Protein AF-A0A9E0EYD9-F1 (afdb_monomer)

pLDDT: mean 94.57, std 3.94, range [84.38, 98.56]

Sequence (38 aa):
MKIAVPTRHGHVDEHFGHCEFYTVYTIENGKVTAKETL

Mean predicted aligned error: 2.55 Å

Foldseek 3Di:
DKDWFQDDPRHGDPDPVDGPWTWIFDDDPNDTDDTDID

Structure (mmCIF, N/CA/C/O backbone):
data_AF-A0A9E0EYD9-F1
#
_entry.id   AF-A0A9E0EYD9-F1
#
loop_
_atom_site.group_PDB
_atom_site.id
_atom_site.type_symbol
_atom_site.label_atom_id
_atom_site.label_alt_id
_atom_site.label_comp_id
_atom_site.label_asym_id
_atom_site.label_entity_id
_atom_site.label_seq_id
_atom_site.pdbx_PDB_ins_code
_atom_site.Cartn_x
_atom_site.Cartn_y
_atom_site.Cartn_z
_atom_site.occupancy
_atom_site.B_iso_or_equiv
_atom_site.auth_seq_id
_atom_site.auth_comp_id
_atom_site.auth_asym_id
_atom_site.auth_atom_id
_atom_site.pdbx_PDB_model_num
ATOM 1 N N . MET A 1 1 ? -4.887 -3.436 11.112 1.00 97.25 1 MET A N 1
ATOM 2 C CA . MET A 1 1 ? -4.536 -4.408 10.042 1.00 97.25 1 MET A CA 1
ATOM 3 C C . MET A 1 1 ? -3.477 -3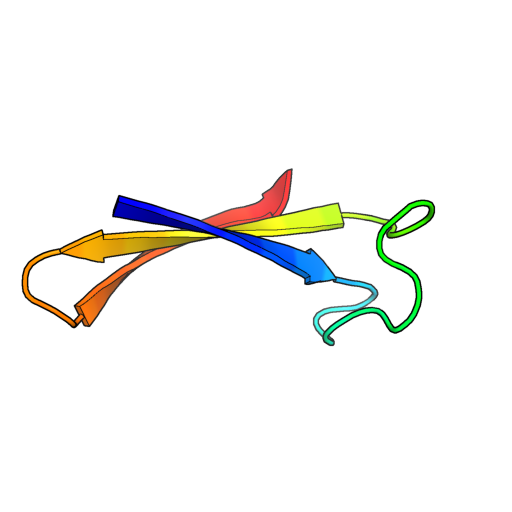.778 9.150 1.00 97.25 1 MET A C 1
ATOM 5 O O . MET A 1 1 ? -3.531 -2.569 8.982 1.00 97.25 1 MET A O 1
ATOM 9 N N . LYS A 1 2 ? -2.534 -4.547 8.595 1.00 97.75 2 LYS A N 1
ATOM 10 C CA . LYS A 1 2 ? -1.614 -4.050 7.558 1.00 97.75 2 LYS A CA 1
ATOM 11 C C . LYS A 1 2 ? -1.953 -4.683 6.206 1.00 97.75 2 LYS A C 1
ATOM 13 O O . LYS A 1 2 ? -2.278 -5.866 6.170 1.00 97.75 2 LYS A O 1
ATOM 18 N N . ILE A 1 3 ? -1.890 -3.900 5.131 1.00 97.44 3 ILE A N 1
ATOM 19 C CA . ILE A 1 3 ? -2.094 -4.348 3.745 1.00 97.44 3 ILE A CA 1
ATOM 20 C C . ILE A 1 3 ? -0.848 -3.975 2.949 1.00 97.44 3 ILE A C 1
ATOM 22 O O . ILE A 1 3 ? -0.519 -2.795 2.859 1.00 97.44 3 ILE A O 1
ATOM 26 N N . ALA A 1 4 ? -0.164 -4.969 2.386 1.00 96.38 4 ALA A N 1
ATOM 27 C CA . ALA A 1 4 ? 0.981 -4.761 1.508 1.00 96.38 4 ALA A CA 1
ATOM 28 C C . ALA A 1 4 ? 0.518 -4.758 0.049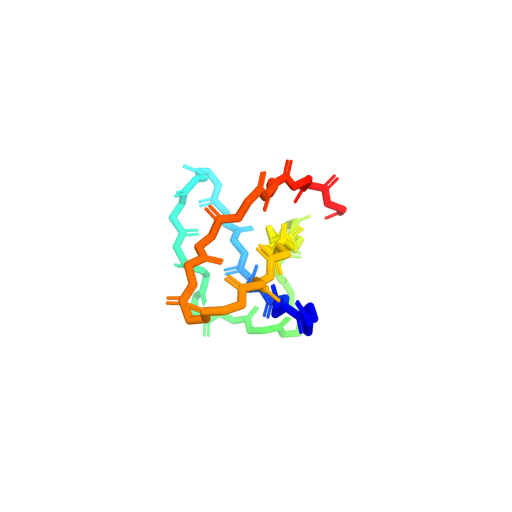 1.00 96.38 4 ALA A C 1
ATOM 30 O O . ALA A 1 4 ? -0.133 -5.702 -0.398 1.00 96.38 4 ALA A O 1
ATOM 31 N N . VAL A 1 5 ? 0.852 -3.696 -0.678 1.00 96.06 5 VAL A N 1
ATOM 32 C CA . VAL A 1 5 ? 0.530 -3.537 -2.096 1.00 96.06 5 VAL A CA 1
ATOM 33 C C . VAL A 1 5 ? 1.841 -3.525 -2.879 1.00 96.06 5 VAL A C 1
ATOM 35 O O . VAL A 1 5 ? 2.691 -2.684 -2.575 1.00 96.06 5 VAL A O 1
ATOM 38 N N . PRO A 1 6 ? 2.039 -4.424 -3.861 1.00 96.81 6 PRO A N 1
ATOM 39 C CA . PRO A 1 6 ? 3.208 -4.360 -4.727 1.00 96.81 6 PRO A CA 1
ATOM 40 C C . PRO A 1 6 ? 3.143 -3.059 -5.532 1.00 96.81 6 PRO A C 1
ATOM 42 O O . PRO A 1 6 ? 2.110 -2.736 -6.123 1.00 96.81 6 PRO A O 1
ATOM 45 N N . THR A 1 7 ? 4.218 -2.280 -5.523 1.00 95.69 7 THR A N 1
ATOM 46 C CA . THR A 1 7 ? 4.263 -0.973 -6.180 1.00 95.69 7 THR A CA 1
ATOM 47 C C . THR A 1 7 ? 5.575 -0.730 -6.906 1.00 95.69 7 THR A C 1
ATOM 49 O O . THR A 1 7 ? 6.636 -1.160 -6.457 1.00 95.69 7 THR A O 1
ATOM 52 N N . ARG A 1 8 ? 5.499 0.023 -8.003 1.00 94.12 8 ARG A N 1
ATOM 53 C CA . ARG A 1 8 ? 6.641 0.480 -8.798 1.00 94.12 8 ARG A CA 1
ATOM 54 C C . ARG A 1 8 ? 6.383 1.902 -9.269 1.00 94.12 8 ARG A C 1
ATOM 56 O O . ARG A 1 8 ? 5.296 2.206 -9.758 1.00 94.12 8 ARG A O 1
ATOM 63 N N . HIS A 1 9 ? 7.349 2.795 -9.053 1.00 90.62 9 HIS A N 1
ATOM 64 C CA . HIS A 1 9 ? 7.206 4.232 -9.340 1.00 90.62 9 HIS A CA 1
ATOM 65 C C . HIS A 1 9 ? 5.914 4.868 -8.777 1.00 90.62 9 HIS A C 1
ATOM 67 O O . HIS A 1 9 ? 5.327 5.757 -9.385 1.00 90.62 9 HIS A O 1
ATOM 73 N N . GLY A 1 10 ? 5.446 4.402 -7.613 1.00 85.81 10 GLY A N 1
ATOM 74 C CA . GLY A 1 10 ? 4.235 4.918 -6.965 1.00 85.81 10 GLY A C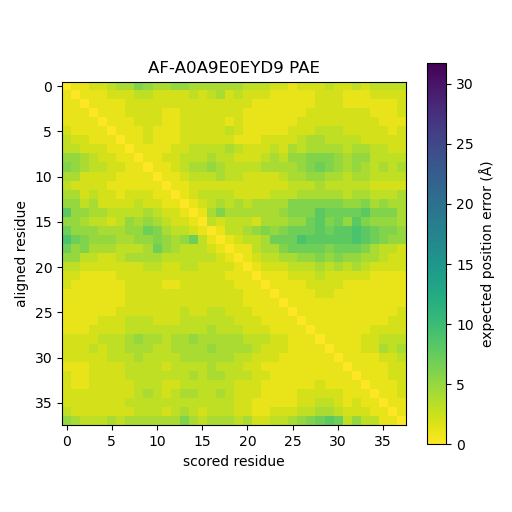A 1
ATOM 75 C C . GLY A 1 10 ? 2.905 4.405 -7.534 1.00 85.81 10 GLY A C 1
ATOM 76 O O . GLY A 1 10 ? 1.854 4.802 -7.033 1.00 85.81 10 GLY A O 1
ATOM 77 N N . HIS A 1 11 ? 2.933 3.506 -8.518 1.00 93.44 11 HIS A N 1
ATOM 78 C CA . HIS A 1 11 ? 1.760 2.811 -9.051 1.00 93.44 11 HIS A CA 1
ATOM 79 C C . HIS A 1 11 ? 1.709 1.366 -8.555 1.00 93.44 11 HIS A C 1
ATOM 81 O O . HIS A 1 11 ? 2.734 0.819 -8.155 1.00 93.44 11 HIS A O 1
ATOM 87 N N . VAL A 1 12 ? 0.522 0.752 -8.573 1.00 94.69 12 VAL A N 1
ATOM 88 C CA . VAL A 1 12 ? 0.372 -0.687 -8.302 1.00 94.69 12 VAL A CA 1
ATOM 89 C C . VAL A 1 12 ? 1.120 -1.465 -9.381 1.00 94.69 12 VAL A C 1
ATOM 91 O O . VAL A 1 12 ? 0.933 -1.197 -10.566 1.00 94.69 12 VAL A O 1
ATOM 94 N N . ASP A 1 13 ? 1.977 -2.393 -8.965 1.00 94.12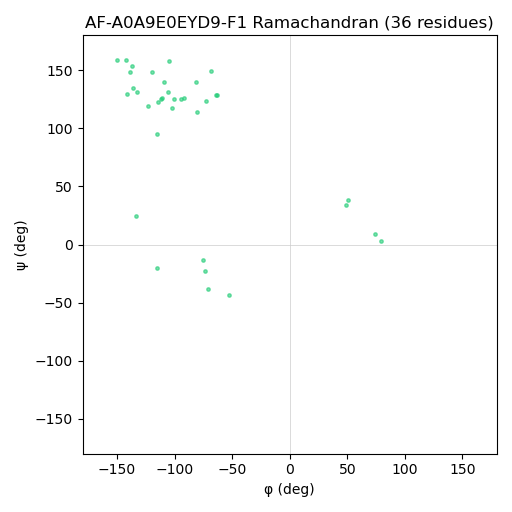 13 ASP A N 1
ATOM 95 C CA . ASP A 1 13 ? 2.738 -3.247 -9.874 1.00 94.12 13 ASP A CA 1
ATOM 96 C C . ASP A 1 13 ? 1.862 -4.423 -10.339 1.00 94.12 13 ASP A C 1
ATOM 98 O O . ASP A 1 13 ? 1.100 -5.003 -9.560 1.00 94.12 13 ASP A O 1
ATOM 102 N N . GLU A 1 14 ? 1.969 -4.770 -11.618 1.00 91.69 14 GLU A N 1
ATOM 103 C CA . GLU A 1 14 ? 1.267 -5.899 -12.228 1.00 91.69 14 GLU A CA 1
ATOM 104 C C . GLU A 1 14 ? 1.867 -7.251 -11.818 1.00 91.69 14 GLU A C 1
ATOM 106 O O . GLU A 1 14 ? 1.175 -8.271 -11.842 1.00 91.69 14 GLU A O 1
ATOM 111 N N . HIS A 1 15 ? 3.139 -7.271 -11.400 1.00 89.50 15 HIS A N 1
ATOM 112 C CA . HIS A 1 15 ? 3.856 -8.493 -11.071 1.00 89.50 15 HIS A CA 1
ATOM 113 C C . HIS A 1 15 ? 4.235 -8.549 -9.586 1.00 89.50 15 HIS A C 1
ATOM 115 O O . HIS A 1 15 ? 5.295 -8.090 -9.166 1.00 89.50 15 HIS A O 1
ATOM 121 N N . PHE A 1 16 ? 3.385 -9.204 -8.790 1.00 86.75 16 PHE A N 1
ATOM 122 C CA . PHE A 1 16 ? 3.564 -9.338 -7.338 1.00 86.75 16 PHE A CA 1
ATOM 123 C C . PHE A 1 16 ? 4.945 -9.890 -6.930 1.00 86.75 16 PHE A C 1
ATOM 125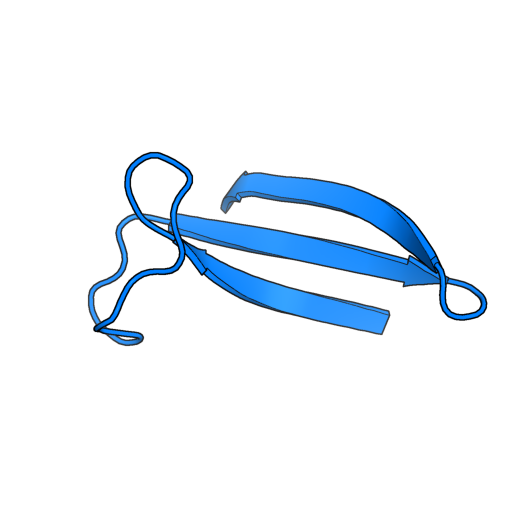 O O . PHE A 1 16 ? 5.566 -9.376 -6.010 1.00 86.75 16 PHE A O 1
ATOM 132 N N . GLY A 1 17 ? 5.459 -10.916 -7.618 1.00 84.38 17 GLY A N 1
ATOM 133 C CA . GLY A 1 17 ? 6.716 -11.572 -7.233 1.00 84.38 17 GLY A CA 1
ATOM 134 C C . GLY A 1 17 ? 7.995 -10.791 -7.559 1.00 84.38 17 GLY A C 1
ATOM 135 O O . GLY A 1 17 ? 9.064 -11.179 -7.098 1.00 84.38 17 GLY A O 1
ATOM 136 N N . HIS A 1 18 ? 7.907 -9.742 -8.381 1.00 87.88 18 HIS A N 1
ATOM 137 C CA . HIS A 1 18 ? 9.055 -8.981 -8.897 1.00 87.88 18 HIS A CA 1
ATOM 138 C C . HIS A 1 18 ? 8.828 -7.466 -8.767 1.00 87.88 18 HIS A C 1
ATOM 140 O O . HIS A 1 18 ? 9.383 -6.677 -9.541 1.00 87.88 18 HIS A O 1
ATOM 146 N N . CYS A 1 19 ? 7.973 -7.048 -7.832 1.00 88.94 19 CYS A N 1
ATOM 147 C CA . CYS A 1 19 ? 7.755 -5.633 -7.591 1.00 88.94 19 CYS A CA 1
ATOM 148 C C . CYS A 1 19 ? 9.000 -4.986 -6.982 1.00 88.94 19 CYS A C 1
ATOM 150 O O . CYS A 1 19 ? 9.759 -5.626 -6.256 1.00 88.94 19 CYS A O 1
ATOM 152 N N . GLU A 1 20 ? 9.195 -3.705 -7.280 1.00 89.31 20 GLU A N 1
ATOM 153 C CA . GLU A 1 20 ? 10.339 -2.942 -6.773 1.00 89.31 20 GLU A CA 1
ATOM 154 C C . GLU A 1 20 ? 10.205 -2.660 -5.271 1.00 89.31 20 GLU A C 1
ATOM 156 O O . GLU A 1 20 ? 11.183 -2.759 -4.537 1.00 89.31 20 GLU A O 1
ATOM 161 N N . PHE A 1 21 ? 8.979 -2.372 -4.821 1.00 93.81 21 PHE A N 1
ATOM 162 C CA . PHE A 1 21 ? 8.658 -2.100 -3.424 1.00 93.81 21 PHE A CA 1
ATOM 163 C C . PHE A 1 21 ? 7.308 -2.684 -3.029 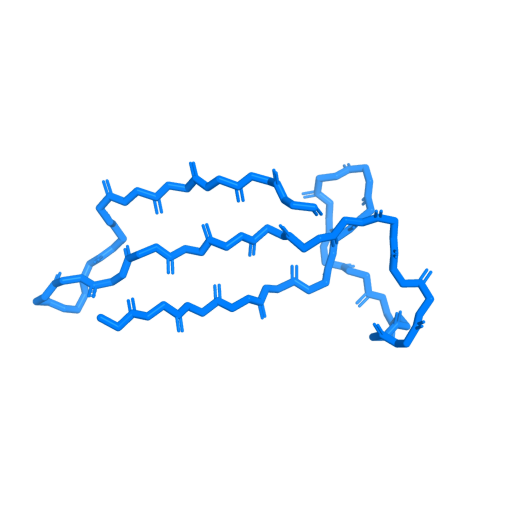1.00 93.81 21 PHE A C 1
ATOM 165 O O . PHE A 1 21 ? 6.403 -2.817 -3.858 1.00 93.81 21 PHE A O 1
ATOM 172 N N . TYR A 1 22 ? 7.113 -2.878 -1.730 1.00 95.62 22 TYR A N 1
ATOM 173 C CA . TYR A 1 22 ? 5.787 -2.992 -1.141 1.00 95.62 22 TYR A CA 1
ATOM 174 C C . TYR A 1 22 ? 5.411 -1.686 -0.455 1.00 95.62 22 TYR A C 1
ATOM 176 O O . TYR A 1 22 ? 6.005 -1.289 0.545 1.00 95.62 22 TYR A O 1
ATOM 184 N N . THR A 1 23 ? 4.356 -1.036 -0.940 1.00 96.81 23 THR A N 1
ATOM 185 C CA . THR A 1 23 ? 3.711 0.019 -0.161 1.00 96.81 23 THR A CA 1
ATOM 186 C C . THR A 1 23 ? 2.791 -0.630 0.866 1.00 96.81 23 THR A C 1
ATOM 188 O O . THR A 1 23 ? 1.790 -1.257 0.512 1.00 96.81 23 THR A O 1
ATOM 191 N N . VAL A 1 24 ? 3.112 -0.476 2.148 1.00 97.19 24 VAL A N 1
ATOM 192 C CA . VAL A 1 24 ? 2.335 -1.032 3.255 1.00 97.19 24 VAL A CA 1
ATOM 193 C C . VAL A 1 24 ? 1.451 0.043 3.873 1.00 97.19 24 VAL A C 1
ATOM 195 O O . VAL A 1 24 ? 1.920 1.093 4.309 1.00 97.19 24 VAL A O 1
ATOM 198 N N . TYR A 1 25 ? 0.156 -0.248 3.944 1.00 98.00 25 TYR A N 1
ATOM 199 C CA . TYR A 1 25 ? -0.849 0.606 4.563 1.00 98.00 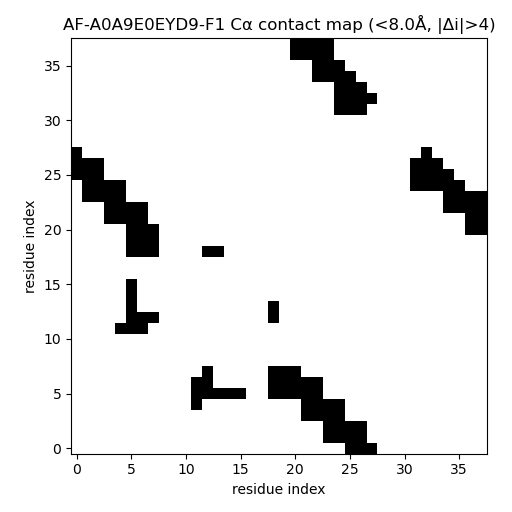25 TYR A CA 1
ATOM 200 C C . TYR A 1 25 ? -1.280 0.034 5.907 1.00 98.00 25 TYR A C 1
ATOM 202 O O . TYR A 1 25 ? -1.646 -1.140 6.002 1.00 98.00 25 TYR A O 1
ATOM 210 N N . THR A 1 26 ? -1.294 0.876 6.937 1.00 98.56 26 THR A N 1
ATOM 211 C CA . THR A 1 26 ? -1.917 0.542 8.223 1.00 98.56 26 THR A CA 1
ATOM 212 C C . THR A 1 26 ? -3.368 1.006 8.213 1.00 98.56 26 THR A C 1
ATOM 214 O O . THR A 1 26 ? -3.650 2.170 7.931 1.00 98.56 26 THR A O 1
ATOM 217 N N . ILE A 1 27 ? -4.279 0.077 8.505 1.00 98.31 27 ILE A N 1
ATOM 218 C CA . ILE A 1 27 ? -5.723 0.292 8.567 1.00 98.31 27 ILE A CA 1
ATOM 219 C C . ILE A 1 27 ? -6.209 0.170 10.011 1.00 98.31 27 ILE A C 1
ATOM 221 O O . ILE A 1 27 ? -6.043 -0.885 10.640 1.00 98.31 27 ILE A O 1
ATOM 225 N N . GLU A 1 28 ? -6.884 1.213 10.486 1.00 98.38 28 GLU A N 1
ATOM 226 C CA . GLU A 1 28 ? -7.544 1.284 11.790 1.00 98.38 28 GLU A CA 1
ATOM 227 C C . GLU A 1 28 ? -8.959 1.839 11.612 1.00 98.38 28 GLU A C 1
ATOM 229 O O . GLU A 1 28 ? -9.164 2.838 10.925 1.00 98.38 28 GLU A O 1
ATOM 234 N N . ASN A 1 29 ? -9.960 1.175 12.200 1.00 97.75 29 ASN A N 1
ATOM 235 C CA . ASN A 1 29 ? -11.372 1.578 12.104 1.00 97.75 29 ASN A CA 1
ATOM 236 C C . ASN A 1 29 ? -11.851 1.837 10.657 1.00 97.75 29 ASN A C 1
ATOM 238 O O . ASN A 1 29 ? -12.587 2.787 10.392 1.00 97.75 29 ASN A O 1
ATOM 242 N N . GLY A 1 30 ? -11.391 1.013 9.706 1.00 97.19 30 GLY A N 1
ATOM 243 C CA . GLY A 1 30 ? -11.738 1.124 8.284 1.00 97.19 30 GLY A CA 1
ATOM 244 C C . GLY A 1 30 ? -11.070 2.286 7.539 1.00 97.19 30 GLY A C 1
ATOM 245 O O . GLY A 1 30 ? -11.432 2.554 6.397 1.00 97.19 30 GLY A O 1
ATOM 246 N N . LYS A 1 31 ? -10.105 2.980 8.156 1.00 98.00 31 LYS A N 1
ATOM 247 C CA . LYS A 1 31 ? -9.384 4.112 7.563 1.00 98.00 31 LYS A CA 1
ATOM 248 C C . LYS A 1 31 ? -7.891 3.828 7.477 1.00 98.00 31 LYS A C 1
ATOM 250 O O . LYS A 1 31 ? -7.336 3.145 8.333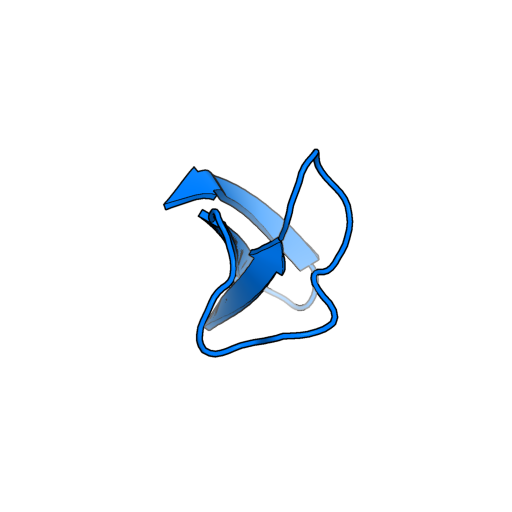 1.00 98.00 31 LYS A O 1
ATOM 255 N N . VAL A 1 32 ? -7.243 4.386 6.458 1.00 98.06 32 VAL A N 1
ATOM 256 C CA . VAL A 1 32 ? -5.779 4.402 6.359 1.00 98.06 32 VAL A CA 1
ATOM 257 C C . VAL A 1 32 ? -5.237 5.400 7.379 1.00 98.06 32 VAL A C 1
ATOM 259 O O . VAL A 1 32 ? -5.615 6.570 7.340 1.00 98.06 32 VAL A O 1
ATOM 262 N N . THR A 1 33 ? -4.358 4.950 8.271 1.00 98.44 33 THR A N 1
ATOM 263 C CA . THR A 1 33 ? -3.744 5.801 9.306 1.00 98.44 33 THR A CA 1
ATOM 264 C C . THR A 1 33 ? -2.236 5.964 9.143 1.00 98.44 33 THR A C 1
ATOM 266 O O . THR A 1 33 ? -1.682 6.950 9.619 1.00 98.44 33 THR A O 1
ATOM 269 N N . ALA A 1 34 ? -1.572 5.066 8.409 1.00 98.19 34 ALA A N 1
ATOM 270 C CA . ALA A 1 34 ? -0.159 5.202 8.057 1.00 98.19 34 ALA A CA 1
ATOM 271 C C . ALA A 1 34 ? 0.174 4.531 6.715 1.00 98.19 34 ALA A C 1
ATOM 273 O O . ALA A 1 34 ? -0.538 3.626 6.268 1.00 98.19 34 ALA A O 1
ATOM 274 N N . LYS A 1 35 ? 1.283 4.967 6.106 1.00 96.88 35 LYS A N 1
ATOM 275 C CA . LYS A 1 35 ? 1.886 4.406 4.891 1.00 96.88 35 LYS A CA 1
ATOM 276 C C . LYS A 1 35 ? 3.403 4.312 5.075 1.00 96.88 35 LYS A C 1
ATOM 278 O O . LYS A 1 35 ? 4.018 5.283 5.505 1.00 96.88 35 LYS A O 1
ATOM 283 N N . GLU A 1 36 ? 3.987 3.183 4.697 1.00 96.69 36 GLU A N 1
ATOM 284 C CA . GLU A 1 36 ? 5.436 2.957 4.639 1.00 96.69 36 GLU A CA 1
ATOM 285 C C . GLU A 1 36 ? 5.804 2.212 3.343 1.00 96.69 36 GLU A C 1
ATOM 287 O O . GLU A 1 36 ? 4.961 1.521 2.769 1.00 96.69 36 GLU A O 1
ATOM 292 N N . THR A 1 37 ? 7.034 2.385 2.859 1.00 94.88 37 THR A N 1
ATOM 293 C CA . THR A 1 37 ? 7.565 1.676 1.684 1.00 94.88 37 THR A CA 1
ATOM 294 C C . THR A 1 37 ? 8.640 0.708 2.160 1.00 94.88 37 THR A C 1
ATOM 296 O O . THR A 1 37 ? 9.563 1.138 2.854 1.00 94.88 37 THR A O 1
ATOM 299 N N . LEU A 1 38 ? 8.496 -0.568 1.801 1.00 92.25 38 LEU A N 1
ATOM 300 C CA . LEU A 1 38 ? 9.434 -1.654 2.091 1.00 92.25 38 LEU A CA 1
ATOM 301 C C . LEU A 1 38 ? 10.088 -2.168 0.811 1.00 92.25 38 LEU A C 1
ATOM 303 O O . LEU A 1 38 ? 9.374 -2.227 -0.218 1.00 92.25 38 LEU A O 1
#

Secondary structure (DSSP, 8-state):
-EEEEEEETTEE-S-GGG-SEEEEEEEETTEEEEEEE-

Radius of gyration: 10.33 Å; Cα contacts (8 Å, |Δi|>4): 68; chains: 1; bounding box: 22×17×24 Å

Nearest PDB structures (foldseek):
  2qtd-assembly1_A  TM=9.166E-01  e=1.449E-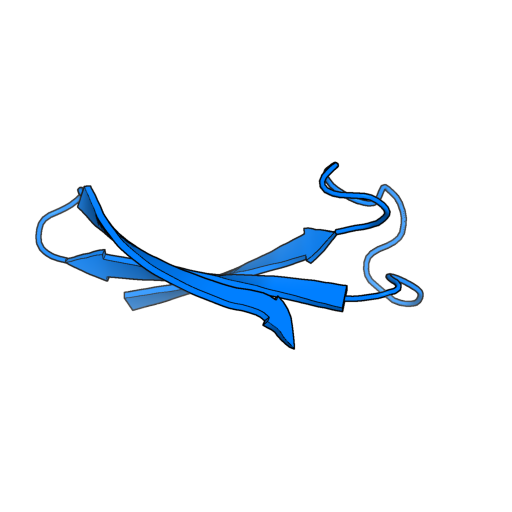01  Methanocaldococcus jannaschii DSM 2661
  2p1j-assembly1_A  TM=6.407E-01  e=6.030E+00  Thermotoga maritima MSB8
  2b76-assembly2_M  TM=3.909E-01  e=8.315E+00  Escherichia coli

Solvent-accessible surface area (backbone atoms only — not comparable to full-atom values): 2306 Å² total; per-residue (Å²): 91,78,48,76,38,38,19,45,99,90,38,80,39,92,48,70,95,74,38,82,29,33,42,33,35,35,40,55,97,93,37,83,78,47,78,49,80,86